Protein AF-A0A831NU25-F1 (afdb_monomer_lite)

pLDDT: mean 93.87, std 4.69, range [59.78, 98.44]

Sequence (127 aa):
LNILYNLPARLALGEVSEPAYAVDIRAGRILSASAHPGRKELTLCKVSMGRALTVITNVKGVEEGATYAISLLPPRRIGGVLSEGMFLGSEDGLLKVEKGEGELLRRVEDKYLKEVRREVLTFIRGD

Secondary structure (DSSP, 8-state):
-HHHHTHHHHHTT-S---GGGGS-EEEEEEEEEEEETTEEEEEEEEEESSSEEEEEES-S-PPTT-EEEEE-PPPEEETTEEE--EE-EETTEE-B----TT-B-S---GGGTHHHHHHHHHHHHT-

Foldseek 3Di:
DQLVVCVVVLCVLDPDPQLLSSFWKFKWAWQDWDADPQDRQKIWTFTFQVDTFTAIDSDPDDDHRFIFIWTQADWDQDRNDIHRIYFFAAPVGTHTDPDDRNDTDSDDDPRRSVVSSVRSVCVVVVD

Structure (mmCIF, N/CA/C/O backbone):
data_AF-A0A831NU25-F1
#
_entry.id   AF-A0A831NU25-F1
#
loop_
_atom_site.group_PDB
_atom_site.id
_atom_site.type_symbol
_atom_site.label_atom_id
_atom_site.label_alt_id
_atom_site.label_comp_id
_atom_site.label_asym_id
_atom_site.label_entity_id
_atom_site.label_seq_id
_atom_site.pdbx_PDB_ins_code
_atom_site.Cartn_x
_atom_site.Cartn_y
_atom_site.Cartn_z
_atom_site.occupancy
_atom_site.B_iso_or_equiv
_atom_site.auth_seq_id
_atom_site.auth_comp_id
_atom_site.auth_asym_id
_atom_site.auth_atom_id
_atom_site.pdbx_PDB_model_num
ATOM 1 N N . LEU A 1 1 ? -1.912 -14.442 -5.927 1.00 83.88 1 LEU A N 1
ATOM 2 C CA . LEU A 1 1 ? -2.011 -14.377 -7.403 1.00 83.88 1 LEU A CA 1
ATOM 3 C C . LEU A 1 1 ? -1.265 -13.174 -8.010 1.00 83.88 1 LEU A C 1
ATOM 5 O O . LEU A 1 1 ? -0.506 -13.390 -8.943 1.00 83.88 1 LEU A O 1
ATOM 9 N N . ASN A 1 2 ? -1.378 -11.956 -7.446 1.00 91.06 2 ASN A N 1
ATOM 10 C CA . ASN A 1 2 ? -0.671 -10.742 -7.919 1.00 91.06 2 ASN A CA 1
ATOM 11 C C . ASN A 1 2 ? 0.839 -10.931 -8.172 1.00 91.06 2 ASN A C 1
ATOM 13 O O . ASN A 1 2 ? 1.354 -10.500 -9.200 1.00 91.06 2 ASN A O 1
ATOM 17 N N . ILE A 1 3 ? 1.539 -11.611 -7.254 1.00 92.38 3 ILE A N 1
ATOM 18 C CA . ILE A 1 3 ? 2.972 -11.902 -7.399 1.00 92.38 3 ILE A CA 1
ATOM 19 C C . ILE A 1 3 ? 3.243 -12.662 -8.702 1.00 92.38 3 ILE A C 1
ATOM 21 O O . ILE A 1 3 ? 4.084 -12.237 -9.477 1.00 92.38 3 ILE A O 1
ATOM 25 N N . LEU A 1 4 ? 2.510 -13.727 -9.014 1.00 94.31 4 LEU A N 1
ATOM 26 C CA . LEU A 1 4 ? 2.790 -14.499 -10.227 1.00 94.31 4 LEU A CA 1
ATOM 27 C C . LEU A 1 4 ? 2.398 -13.736 -11.500 1.00 94.31 4 LEU A C 1
ATOM 29 O O . LEU A 1 4 ? 3.189 -13.676 -12.435 1.00 94.31 4 LEU A O 1
ATOM 33 N N . TYR A 1 5 ? 1.227 -13.091 -11.524 1.00 93.62 5 TYR A N 1
ATOM 34 C CA . TYR A 1 5 ? 0.764 -12.390 -12.729 1.00 93.62 5 TYR A CA 1
ATOM 35 C C . TYR A 1 5 ? 1.601 -11.170 -13.108 1.00 93.62 5 TYR A C 1
ATOM 37 O O . TYR A 1 5 ? 1.826 -10.944 -14.291 1.00 93.62 5 TYR A O 1
ATOM 45 N N . ASN A 1 6 ? 2.094 -10.405 -12.132 1.00 92.94 6 ASN A N 1
ATOM 46 C CA . ASN A 1 6 ? 2.906 -9.217 -12.414 1.00 92.94 6 ASN A CA 1
ATOM 47 C C . ASN A 1 6 ? 4.412 -9.498 -12.413 1.00 92.94 6 ASN A C 1
ATOM 49 O O . ASN A 1 6 ? 5.204 -8.568 -12.556 1.00 92.94 6 ASN A O 1
ATOM 53 N N . LEU A 1 7 ? 4.832 -10.762 -12.286 1.00 93.75 7 LEU A N 1
ATOM 54 C CA . LEU A 1 7 ? 6.247 -11.120 -12.361 1.00 93.75 7 LEU A CA 1
ATOM 55 C C . LEU A 1 7 ? 6.913 -10.644 -13.668 1.00 93.75 7 LEU A C 1
ATOM 57 O O . LEU A 1 7 ? 7.972 -10.027 -13.560 1.00 93.75 7 LEU A O 1
ATOM 61 N N . PRO A 1 8 ? 6.315 -10.801 -14.871 1.00 93.88 8 PRO A N 1
ATOM 62 C CA . PRO A 1 8 ? 6.920 -10.289 -16.103 1.00 93.88 8 PRO A CA 1
ATOM 63 C C . PRO A 1 8 ? 7.151 -8.774 -16.073 1.00 93.88 8 PRO A C 1
ATOM 65 O O . PRO A 1 8 ? 8.189 -8.302 -16.522 1.00 93.88 8 PRO A O 1
ATOM 68 N N . ALA A 1 9 ? 6.219 -8.008 -15.494 1.00 91.44 9 ALA A N 1
ATOM 69 C CA . ALA A 1 9 ? 6.351 -6.557 -15.374 1.00 91.44 9 ALA A CA 1
ATOM 70 C C . ALA A 1 9 ? 7.501 -6.149 -14.438 1.00 91.44 9 ALA A C 1
ATOM 72 O O . ALA A 1 9 ? 8.161 -5.145 -14.697 1.00 91.44 9 ALA A O 1
ATOM 73 N N . ARG A 1 10 ? 7.760 -6.929 -13.380 1.00 91.94 10 ARG A N 1
ATOM 74 C CA . ARG A 1 10 ? 8.890 -6.697 -12.465 1.00 91.94 10 ARG A CA 1
ATOM 75 C C . ARG A 1 10 ? 10.222 -7.116 -13.090 1.00 91.94 10 ARG A C 1
ATOM 77 O O . ARG A 1 10 ? 11.186 -6.370 -12.992 1.00 91.94 10 ARG A O 1
ATOM 84 N N . LEU A 1 11 ? 10.260 -8.234 -13.818 1.00 91.44 11 LEU A N 1
ATOM 85 C CA . LEU A 1 11 ? 11.446 -8.651 -14.582 1.00 91.44 11 LEU A CA 1
ATOM 86 C C . LEU A 1 11 ? 11.799 -7.660 -15.705 1.00 91.44 11 LEU A C 1
ATOM 88 O O . LEU A 1 11 ? 12.972 -7.436 -15.987 1.00 91.44 11 LEU A O 1
ATOM 92 N N . ALA A 1 12 ? 10.799 -7.008 -16.306 1.00 91.50 12 ALA A N 1
ATOM 93 C CA . ALA A 1 12 ? 10.998 -5.987 -17.336 1.00 91.50 12 ALA A CA 1
ATOM 94 C C . ALA A 1 12 ? 11.693 -4.704 -16.831 1.00 91.50 12 ALA A C 1
ATOM 96 O O . ALA A 1 12 ? 12.038 -3.847 -17.644 1.00 91.50 12 ALA A O 1
ATOM 97 N N . LEU A 1 13 ? 11.914 -4.553 -15.517 1.00 86.75 13 LEU A N 1
ATOM 98 C CA . LEU A 1 13 ? 12.735 -3.469 -14.966 1.00 86.75 13 LEU A CA 1
ATOM 99 C C . LEU A 1 13 ? 14.231 -3.628 -15.304 1.00 86.75 13 LEU A C 1
ATOM 101 O O . LEU A 1 13 ? 14.976 -2.656 -15.174 1.00 86.75 13 LEU A O 1
ATOM 105 N N . GLY A 1 14 ? 14.650 -4.805 -15.783 1.00 87.81 14 GLY A N 1
ATOM 106 C CA . GLY A 1 14 ? 16.030 -5.111 -16.155 1.00 87.81 14 GLY A CA 1
ATOM 107 C C . GLY A 1 14 ? 16.871 -5.551 -14.958 1.00 87.81 14 GLY A C 1
ATOM 108 O O . GLY A 1 14 ? 16.352 -6.108 -13.991 1.00 87.81 14 GLY A O 1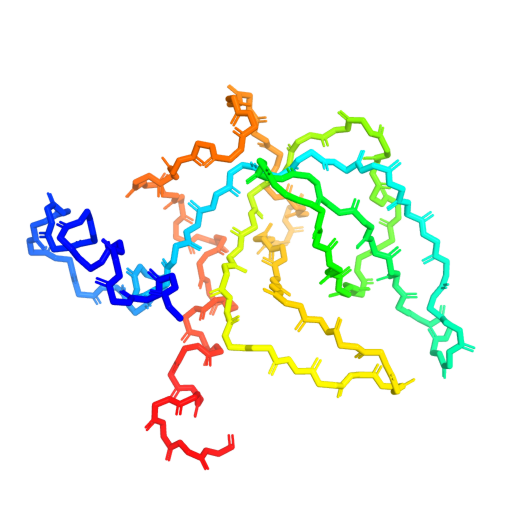
ATOM 109 N N . GLU A 1 15 ? 18.179 -5.306 -15.022 1.00 83.50 15 GLU A N 1
ATOM 110 C CA . GLU A 1 15 ? 19.111 -5.619 -13.935 1.00 83.50 15 GLU A CA 1
ATOM 111 C C . GLU A 1 15 ? 18.904 -4.668 -12.748 1.00 83.50 15 GLU A C 1
ATOM 113 O O . GLU A 1 15 ? 19.541 -3.623 -12.621 1.00 83.50 15 GLU A O 1
ATOM 118 N N . VAL A 1 16 ? 17.969 -5.031 -11.872 1.00 82.44 16 VAL A N 1
ATOM 119 C CA . VAL A 1 16 ? 17.651 -4.298 -10.646 1.00 82.44 16 VAL A CA 1
ATOM 120 C C . VAL A 1 16 ? 17.858 -5.228 -9.454 1.00 82.44 16 VAL A C 1
ATOM 122 O O . VAL A 1 16 ? 17.084 -6.155 -9.237 1.00 82.44 16 VAL A O 1
ATOM 125 N N . SER A 1 17 ? 18.896 -4.960 -8.656 1.00 84.62 17 SER A N 1
ATOM 126 C CA . SER A 1 17 ? 19.215 -5.706 -7.424 1.00 84.62 17 SER A CA 1
ATOM 127 C C . SER A 1 17 ? 18.597 -5.059 -6.175 1.00 84.62 17 SER A C 1
ATOM 129 O O . SER A 1 17 ? 19.202 -5.004 -5.108 1.00 84.62 17 SER A O 1
ATOM 131 N N . GLU A 1 18 ? 17.395 -4.500 -6.314 1.00 93.12 18 GLU A N 1
ATOM 132 C CA . GLU A 1 18 ? 16.700 -3.810 -5.229 1.00 93.12 18 GLU A CA 1
ATOM 133 C C . GLU A 1 18 ? 15.491 -4.641 -4.756 1.00 93.12 18 GLU A C 1
ATOM 135 O O . GLU A 1 18 ? 14.486 -4.712 -5.474 1.00 93.12 18 GLU A O 1
ATOM 140 N N . PRO A 1 19 ? 15.550 -5.257 -3.554 1.00 94.75 19 PRO A N 1
ATOM 141 C CA . PRO A 1 19 ? 14.486 -6.120 -3.040 1.00 94.75 19 PRO A CA 1
ATOM 142 C C . PRO A 1 19 ? 13.112 -5.452 -2.950 1.00 94.75 19 PRO A C 1
ATOM 144 O O . PRO A 1 19 ? 12.101 -6.141 -3.073 1.00 94.75 19 PRO A O 1
ATOM 147 N N . ALA A 1 20 ? 13.035 -4.130 -2.769 1.00 95.81 20 ALA A N 1
ATOM 148 C CA . ALA A 1 20 ? 11.753 -3.431 -2.715 1.00 95.81 20 ALA A CA 1
ATOM 149 C C . ALA A 1 20 ? 10.911 -3.605 -3.997 1.00 95.81 20 ALA A C 1
ATOM 151 O O . ALA A 1 20 ? 9.682 -3.597 -3.922 1.00 95.81 20 ALA A O 1
ATOM 152 N N . TYR A 1 21 ? 11.547 -3.840 -5.151 1.00 94.88 21 TYR A N 1
ATOM 153 C CA . TYR A 1 21 ? 10.860 -4.122 -6.418 1.00 94.88 21 TYR A CA 1
ATOM 154 C C . TYR A 1 21 ? 10.520 -5.605 -6.622 1.00 94.88 21 TYR A C 1
ATOM 156 O O . TYR A 1 21 ? 10.052 -5.980 -7.694 1.00 94.88 21 TYR A O 1
ATOM 164 N N . ALA A 1 22 ? 10.705 -6.469 -5.617 1.00 94.31 22 ALA A N 1
ATOM 165 C CA . ALA A 1 22 ? 10.185 -7.839 -5.651 1.00 94.31 22 ALA A CA 1
ATOM 166 C C . ALA A 1 22 ? 8.651 -7.887 -5.488 1.00 94.31 22 ALA A C 1
ATOM 168 O O . ALA A 1 22 ? 8.013 -8.880 -5.852 1.00 94.31 22 ALA A O 1
ATOM 169 N N . VAL A 1 23 ? 8.057 -6.804 -4.981 1.00 96.00 23 VAL A N 1
ATOM 170 C CA . VAL A 1 23 ? 6.611 -6.582 -4.887 1.00 96.00 23 VAL A CA 1
ATOM 171 C C . VAL A 1 23 ? 6.187 -5.424 -5.785 1.00 96.00 23 VAL A C 1
ATOM 173 O O . VAL A 1 23 ? 7.000 -4.604 -6.202 1.00 96.00 23 VA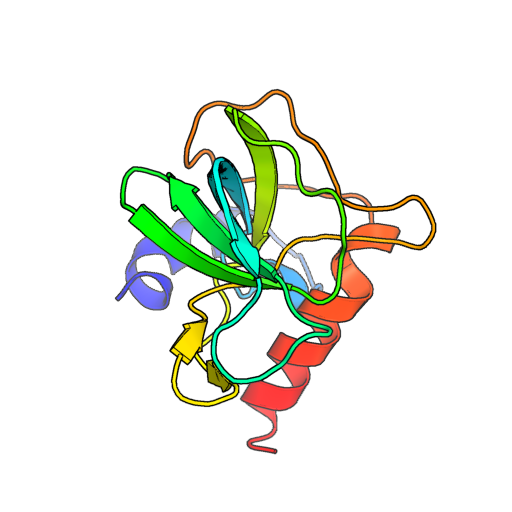L A O 1
ATOM 176 N N . ASP A 1 24 ? 4.895 -5.348 -6.094 1.00 95.81 24 ASP A N 1
ATOM 177 C CA . ASP A 1 24 ? 4.372 -4.207 -6.842 1.00 95.81 24 ASP A CA 1
ATOM 178 C C . ASP A 1 24 ? 4.285 -2.982 -5.926 1.00 95.81 24 ASP A C 1
ATOM 180 O O . ASP A 1 24 ? 3.716 -3.060 -4.834 1.00 95.81 24 ASP A O 1
ATOM 184 N N . ILE A 1 25 ? 4.771 -1.841 -6.410 1.00 96.62 25 ILE A N 1
ATOM 185 C CA . ILE A 1 25 ? 4.520 -0.524 -5.821 1.00 96.62 25 ILE A CA 1
ATOM 186 C C . ILE A 1 25 ? 3.545 0.200 -6.746 1.00 96.62 25 ILE A C 1
ATOM 188 O O . ILE A 1 25 ? 3.822 0.365 -7.934 1.00 96.62 25 ILE A O 1
ATOM 192 N N . ARG A 1 26 ? 2.382 0.596 -6.230 1.00 96.81 26 ARG A N 1
ATOM 193 C CA . ARG A 1 26 ? 1.283 1.163 -7.021 1.00 96.81 26 ARG A CA 1
ATOM 194 C C . ARG A 1 26 ? 0.741 2.449 -6.418 1.00 96.81 26 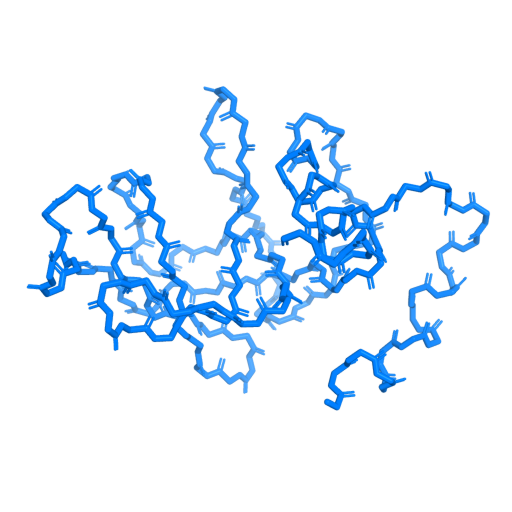ARG A C 1
ATOM 196 O O . ARG A 1 26 ? 0.844 2.672 -5.215 1.00 96.81 26 ARG A O 1
ATOM 203 N N . ALA A 1 27 ? 0.154 3.286 -7.263 1.00 97.69 27 ALA A N 1
ATOM 204 C CA . ALA A 1 27 ? -0.549 4.488 -6.842 1.00 97.69 27 ALA A CA 1
ATOM 205 C C . ALA A 1 27 ? -1.916 4.110 -6.252 1.00 97.69 27 ALA A C 1
ATOM 207 O O . ALA A 1 27 ? -2.770 3.579 -6.959 1.00 97.69 27 ALA A O 1
ATOM 208 N N . GLY A 1 28 ? -2.123 4.361 -4.962 1.00 98.06 28 GLY A N 1
ATOM 209 C CA . GLY A 1 28 ? -3.357 4.050 -4.247 1.00 98.06 28 GLY A CA 1
ATOM 210 C C . GLY A 1 28 ? -4.085 5.293 -3.773 1.00 98.06 28 GLY A C 1
ATOM 211 O O . GLY A 1 28 ? -3.519 6.098 -3.033 1.00 98.06 28 GLY A O 1
ATOM 212 N N . ARG A 1 29 ? -5.351 5.431 -4.177 1.00 98.12 29 ARG A N 1
ATOM 213 C CA . ARG A 1 29 ? -6.220 6.527 -3.746 1.00 98.12 29 ARG A CA 1
ATOM 214 C C . ARG A 1 29 ? -6.848 6.204 -2.398 1.00 98.12 29 ARG A C 1
ATOM 216 O O . ARG A 1 29 ? -7.430 5.135 -2.228 1.00 98.12 29 ARG A O 1
ATOM 223 N N . ILE A 1 30 ? -6.776 7.125 -1.447 1.00 98.06 30 ILE A N 1
ATOM 224 C CA . ILE A 1 30 ? -7.365 6.936 -0.120 1.00 98.06 30 ILE A CA 1
ATOM 225 C C . ILE A 1 30 ? -8.871 7.162 -0.201 1.00 98.06 30 ILE A C 1
ATOM 227 O O . ILE A 1 30 ? -9.327 8.253 -0.534 1.00 98.06 30 ILE A O 1
ATOM 231 N N . LEU A 1 31 ? -9.636 6.113 0.087 1.00 98.00 31 LEU A N 1
ATOM 232 C CA . LEU A 1 31 ? -11.094 6.159 0.168 1.00 98.00 31 LEU A CA 1
ATOM 233 C C . LEU A 1 31 ? -11.554 6.618 1.547 1.00 98.00 31 LEU A C 1
ATOM 235 O O . LEU A 1 31 ? -12.504 7.383 1.642 1.00 98.00 31 LEU A O 1
ATOM 239 N N . SER A 1 32 ? -10.890 6.134 2.598 1.00 97.94 32 SER A N 1
ATOM 240 C CA . SER A 1 32 ? -11.128 6.587 3.965 1.00 97.94 32 SER A CA 1
ATOM 241 C C . SER A 1 32 ? -9.925 6.343 4.870 1.00 97.94 32 SER A C 1
ATOM 243 O O . SER A 1 32 ? -9.131 5.428 4.617 1.00 97.94 32 SER A O 1
ATOM 245 N N . ALA A 1 33 ? -9.811 7.137 5.934 1.00 97.69 33 ALA A N 1
ATOM 246 C CA . ALA A 1 33 ? -8.812 6.972 6.986 1.00 97.69 33 ALA A CA 1
ATOM 247 C C . ALA A 1 33 ? -9.469 7.079 8.371 1.00 97.69 33 ALA A C 1
ATOM 249 O O . ALA A 1 33 ? -10.015 8.113 8.745 1.00 97.69 33 ALA A O 1
ATOM 250 N N . SER A 1 34 ? -9.408 6.005 9.159 1.00 96.19 34 SER A N 1
ATOM 251 C CA . SER A 1 34 ? -10.028 5.940 10.488 1.00 96.19 34 SER A CA 1
ATOM 252 C C . SER A 1 34 ? -9.073 5.372 11.533 1.00 96.19 34 SER A C 1
ATOM 254 O O . SER A 1 34 ? -8.137 4.649 11.201 1.00 96.19 34 SER A O 1
ATOM 256 N N .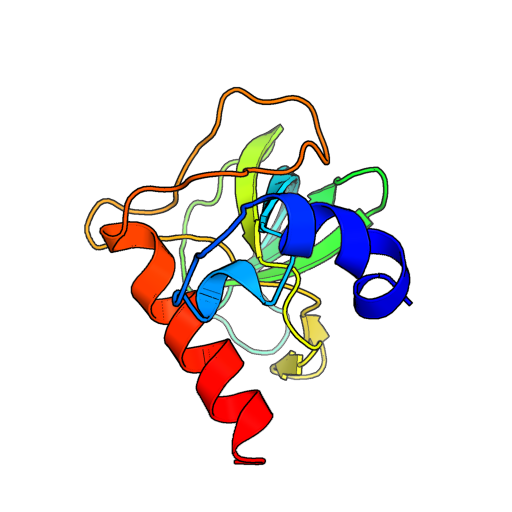 ALA A 1 35 ? -9.325 5.629 12.816 1.00 95.88 35 ALA A N 1
ATOM 257 C CA . ALA A 1 35 ? -8.568 4.987 13.890 1.00 95.88 35 ALA A CA 1
ATOM 258 C C . ALA A 1 35 ? -8.713 3.456 13.832 1.00 95.88 35 ALA A C 1
ATOM 260 O O . ALA A 1 35 ? -9.794 2.927 13.558 1.00 95.88 35 ALA A O 1
ATOM 261 N N . HIS A 1 36 ? -7.628 2.730 14.096 1.00 96.06 36 HIS A N 1
ATOM 262 C CA . HIS A 1 36 ? -7.664 1.275 14.134 1.00 96.06 36 HIS A CA 1
ATOM 263 C C . HIS A 1 36 ? -8.433 0.781 15.382 1.00 96.06 36 HIS A C 1
ATOM 265 O O . HIS A 1 36 ? -8.140 1.219 16.498 1.00 96.06 36 HIS A O 1
ATOM 271 N N . PRO A 1 37 ? -9.370 -0.181 15.247 1.00 92.50 37 PRO A N 1
ATOM 272 C CA . PRO A 1 37 ? -10.312 -0.546 16.315 1.00 92.50 37 PRO A CA 1
ATOM 273 C C . PRO A 1 37 ? -9.648 -1.114 17.579 1.00 92.50 37 PRO A C 1
ATOM 275 O O . PRO A 1 37 ? -10.172 -0.952 18.675 1.00 92.50 37 PRO A O 1
ATOM 278 N N . GLY A 1 38 ? -8.491 -1.768 17.438 1.00 91.12 38 GLY A N 1
ATOM 279 C CA . GLY A 1 38 ? -7.754 -2.374 18.555 1.00 91.12 38 GLY A CA 1
ATOM 280 C C . GLY A 1 38 ? -6.444 -1.680 18.945 1.00 91.12 38 GLY A C 1
ATOM 281 O O . GLY A 1 38 ? -5.786 -2.146 19.867 1.00 91.12 38 GLY A O 1
ATOM 282 N N . ARG A 1 39 ? -6.021 -0.621 18.235 1.00 93.19 39 ARG A N 1
ATOM 283 C CA . ARG A 1 39 ? -4.710 0.036 18.429 1.00 93.19 39 ARG A CA 1
ATOM 284 C C . ARG A 1 39 ? -4.812 1.529 18.121 1.00 93.19 39 ARG A C 1
ATOM 286 O O . ARG A 1 39 ? -4.855 1.915 16.960 1.00 93.19 39 ARG A O 1
ATOM 293 N N . LYS A 1 40 ? -4.890 2.371 19.151 1.00 89.81 40 LYS A N 1
ATOM 294 C CA . LYS A 1 40 ? -5.193 3.812 19.017 1.00 89.81 40 LYS A CA 1
ATOM 295 C C . LYS A 1 40 ? -4.096 4.609 18.302 1.00 89.81 40 LYS A C 1
ATOM 297 O O . LYS A 1 40 ? -4.341 5.715 17.833 1.00 89.81 40 LYS A O 1
ATOM 302 N N . GLU A 1 41 ? -2.890 4.065 18.253 1.00 94.19 41 GLU A N 1
ATOM 303 C CA . GLU A 1 41 ? -1.720 4.626 17.590 1.00 94.19 41 GLU A CA 1
ATOM 304 C C . GLU A 1 41 ? -1.679 4.350 16.081 1.00 94.19 41 GLU A C 1
ATOM 306 O O . GLU A 1 41 ? -0.849 4.936 15.390 1.00 94.19 41 GLU A O 1
ATOM 311 N N . LEU A 1 42 ? -2.559 3.479 15.573 1.00 96.69 42 LEU A N 1
ATOM 312 C CA . LEU A 1 42 ? -2.601 3.094 14.167 1.00 96.69 42 LEU A CA 1
ATOM 313 C C . LEU A 1 42 ? -3.828 3.663 13.453 1.00 96.69 42 LEU A C 1
ATOM 315 O O . LEU A 1 42 ? -4.928 3.752 14.003 1.00 96.69 42 LEU A O 1
ATOM 319 N N . THR A 1 43 ? -3.633 3.965 12.179 1.00 97.56 43 THR A N 1
ATOM 320 C CA . THR A 1 43 ? -4.657 4.368 11.224 1.00 97.56 43 THR A CA 1
ATOM 321 C C . THR A 1 43 ? -4.977 3.181 10.320 1.00 97.56 43 THR A C 1
ATOM 323 O O . THR A 1 43 ? -4.081 2.534 9.775 1.00 97.56 43 THR A O 1
ATOM 326 N N . LEU A 1 44 ? -6.263 2.888 10.158 1.00 97.88 44 LEU A N 1
ATOM 327 C CA . LEU A 1 44 ? -6.797 1.971 9.162 1.00 97.88 44 LEU A CA 1
ATOM 328 C C . LEU A 1 44 ? -7.220 2.793 7.947 1.00 97.88 44 LEU A C 1
ATOM 330 O O . LEU A 1 44 ? -8.141 3.604 8.034 1.00 97.88 44 LEU A O 1
ATOM 334 N N . CYS A 1 45 ? -6.571 2.552 6.813 1.00 98.44 45 CYS A N 1
ATOM 335 C CA . CYS A 1 45 ? -6.893 3.196 5.550 1.00 98.44 45 CYS A CA 1
ATOM 336 C C . CYS A 1 45 ? -7.589 2.206 4.613 1.00 98.44 45 CYS A C 1
ATOM 338 O O . CYS A 1 45 ? -7.120 1.077 4.420 1.00 98.44 45 CYS A O 1
ATOM 340 N N . LYS A 1 46 ? -8.687 2.637 3.990 1.00 98.31 46 LYS A N 1
ATOM 341 C CA . LYS A 1 46 ? -9.225 1.981 2.796 1.00 98.31 46 LYS A CA 1
ATOM 342 C C . LYS A 1 46 ? -8.617 2.640 1.572 1.00 98.31 46 LYS A C 1
ATOM 344 O O . LYS A 1 46 ? -8.686 3.856 1.426 1.00 98.31 46 LYS A O 1
ATOM 349 N N . VAL A 1 47 ? -8.015 1.838 0.704 1.00 98.25 47 VAL A N 1
ATOM 350 C CA . VAL A 1 47 ? -7.262 2.316 -0.457 1.00 98.25 47 VAL A CA 1
ATOM 351 C C . VAL A 1 47 ? -7.816 1.678 -1.720 1.00 98.25 47 VAL A C 1
ATOM 353 O O . VAL A 1 47 ? -8.013 0.467 -1.755 1.00 98.25 47 VAL A O 1
ATOM 356 N N . SER A 1 48 ? -8.058 2.475 -2.754 1.00 97.25 48 SER A N 1
ATOM 357 C CA . SER A 1 48 ? -8.471 2.006 -4.072 1.00 97.25 48 SER A CA 1
ATOM 358 C C . SER A 1 48 ? -7.270 1.923 -5.009 1.00 97.25 48 SER A C 1
ATOM 360 O O . SER A 1 48 ? -6.487 2.868 -5.107 1.00 97.25 48 SER A O 1
ATOM 362 N N . MET A 1 49 ? -7.105 0.771 -5.658 1.00 92.94 49 MET A N 1
ATOM 363 C CA . MET A 1 49 ? -6.072 0.483 -6.668 1.00 92.94 49 MET A CA 1
ATOM 364 C C . MET A 1 49 ? -6.653 -0.388 -7.794 1.00 92.94 49 MET A C 1
ATOM 366 O O . MET A 1 49 ? -6.107 -1.442 -8.119 1.00 92.94 49 MET A O 1
ATOM 370 N N . GLY A 1 50 ? -7.842 -0.035 -8.293 1.00 87.44 50 GLY A N 1
ATOM 371 C CA . GLY A 1 50 ? -8.692 -0.909 -9.118 1.00 87.44 50 GLY A CA 1
ATOM 372 C C . GLY A 1 50 ? -9.479 -1.951 -8.308 1.00 87.44 50 GLY A C 1
ATOM 373 O O . GLY A 1 50 ? -10.429 -2.551 -8.805 1.00 87.44 50 GLY A O 1
ATOM 374 N N . ARG A 1 51 ? -9.119 -2.137 -7.033 1.00 91.38 51 ARG A N 1
ATOM 375 C CA . ARG A 1 51 ? -9.923 -2.784 -5.990 1.00 91.38 51 ARG A CA 1
ATOM 376 C C . ARG A 1 51 ? -9.689 -2.088 -4.654 1.00 91.38 51 ARG A C 1
ATOM 378 O O . ARG A 1 51 ? -8.619 -1.512 -4.446 1.00 91.38 51 ARG A O 1
ATOM 385 N N . ALA A 1 52 ? -10.652 -2.203 -3.744 1.00 95.25 52 ALA A N 1
ATOM 386 C CA . ALA A 1 52 ? -10.493 -1.735 -2.376 1.00 95.25 52 ALA A CA 1
ATOM 387 C C . ALA A 1 52 ? -9.586 -2.677 -1.569 1.00 95.25 52 ALA A C 1
ATOM 389 O O . ALA A 1 52 ? -9.708 -3.902 -1.633 1.00 95.25 52 ALA A O 1
ATOM 390 N N . LEU A 1 53 ? -8.693 -2.073 -0.797 1.00 96.31 53 LEU A N 1
ATOM 391 C CA . LEU A 1 53 ? -7.667 -2.709 0.015 1.00 96.31 53 LEU A CA 1
ATOM 392 C C . LEU A 1 53 ? -7.650 -2.097 1.405 1.00 96.31 53 LEU A C 1
ATOM 394 O O . LEU A 1 53 ? -7.961 -0.917 1.572 1.00 96.31 53 LEU A O 1
ATOM 398 N N . THR A 1 54 ? -7.259 -2.889 2.398 1.00 98.12 54 THR A N 1
ATOM 399 C CA . THR A 1 54 ? -7.005 -2.367 3.746 1.00 98.12 54 THR A CA 1
ATOM 400 C C . THR A 1 54 ? -5.506 -2.198 3.949 1.00 98.12 54 THR A C 1
ATOM 402 O O . THR A 1 54 ? -4.755 -3.157 3.795 1.00 98.12 54 THR A O 1
ATOM 405 N N . VAL A 1 55 ? -5.070 -0.993 4.309 1.00 98.06 55 VAL A N 1
ATOM 406 C CA . VAL A 1 55 ? -3.671 -0.689 4.637 1.00 98.06 55 VAL A CA 1
ATOM 407 C C . VAL A 1 55 ? -3.629 -0.058 6.019 1.00 98.06 55 VAL A C 1
ATOM 409 O O . VAL A 1 55 ? -4.310 0.932 6.272 1.00 98.06 55 VAL A O 1
ATOM 412 N N . ILE A 1 56 ? -2.848 -0.642 6.921 1.00 97.69 56 ILE A N 1
ATOM 413 C CA . ILE A 1 56 ? -2.661 -0.128 8.278 1.00 97.69 56 ILE A CA 1
ATOM 414 C C . ILE A 1 56 ? -1.339 0.632 8.331 1.00 97.69 56 ILE A C 1
ATOM 416 O O . ILE A 1 56 ? -0.324 0.150 7.833 1.00 97.69 56 ILE A O 1
ATOM 420 N N . THR A 1 57 ? -1.344 1.814 8.940 1.00 96.19 57 THR A N 1
ATOM 421 C CA . THR A 1 57 ? -0.156 2.663 9.082 1.00 96.19 57 THR A CA 1
ATOM 422 C C . THR A 1 57 ? -0.100 3.300 10.464 1.00 96.19 57 THR A C 1
ATOM 424 O O . THR A 1 57 ? -1.127 3.519 11.096 1.00 96.19 57 THR A O 1
ATOM 427 N N . ASN A 1 58 ? 1.100 3.602 10.949 1.00 94.62 58 ASN A N 1
ATOM 428 C CA . ASN A 1 58 ? 1.316 4.431 12.137 1.00 94.62 58 ASN A CA 1
ATOM 429 C C . ASN A 1 58 ? 1.342 5.935 11.805 1.00 94.62 58 ASN A C 1
ATOM 431 O O . ASN A 1 58 ? 1.402 6.768 12.710 1.00 94.62 58 ASN A O 1
ATOM 435 N N . VAL A 1 59 ? 1.306 6.295 10.519 1.00 92.44 59 VAL A N 1
ATOM 436 C CA . VAL A 1 59 ? 1.259 7.690 10.090 1.00 92.44 59 VAL A CA 1
ATOM 437 C C . VAL A 1 59 ? -0.127 8.267 10.359 1.00 92.44 59 VAL A C 1
ATOM 439 O O . VAL A 1 59 ? -1.161 7.683 10.019 1.00 92.44 59 VAL A O 1
ATOM 442 N N . LYS A 1 60 ? -0.137 9.436 10.996 1.00 88.94 60 LYS A N 1
ATOM 443 C CA . LYS A 1 60 ? -1.347 10.209 11.276 1.00 88.94 60 LYS A CA 1
ATOM 444 C C . LYS A 1 60 ? -1.599 11.209 10.153 1.00 88.94 60 LYS A C 1
ATOM 446 O O . LYS A 1 60 ? -0.661 11.642 9.494 1.00 88.94 60 LYS A O 1
ATOM 451 N N . GLY A 1 61 ? -2.859 11.596 9.972 1.00 87.44 61 GLY A N 1
ATOM 452 C CA . GLY A 1 61 ? -3.228 12.632 9.003 1.00 87.44 61 GLY A CA 1
ATOM 453 C C . GLY A 1 61 ? -3.138 12.185 7.543 1.00 87.44 61 GLY A C 1
ATOM 454 O O . GLY A 1 61 ? -2.866 13.007 6.679 1.00 87.44 61 GLY A O 1
ATOM 455 N N . VAL A 1 62 ? -3.345 10.894 7.259 1.00 95.31 62 VAL A N 1
ATOM 456 C CA . VAL A 1 62 ? -3.498 10.425 5.874 1.00 95.31 62 VAL A CA 1
ATOM 457 C C . VAL A 1 62 ? -4.726 11.101 5.263 1.00 95.31 62 VAL A C 1
ATOM 459 O O . VAL A 1 62 ? -5.829 10.979 5.794 1.00 95.31 62 VAL A O 1
ATOM 462 N N . GLU A 1 63 ? -4.526 11.816 4.160 1.00 95.69 63 GLU A N 1
ATOM 463 C CA . GLU A 1 63 ? -5.569 12.612 3.513 1.00 95.69 63 GLU A CA 1
ATOM 464 C C . GLU A 1 63 ? -6.509 11.725 2.684 1.00 95.69 63 GLU A C 1
ATOM 466 O O . GLU A 1 63 ? -6.072 11.022 1.769 1.00 95.69 63 GLU A O 1
ATOM 471 N N . GLU A 1 64 ? -7.814 11.780 2.962 1.00 97.00 64 GLU A N 1
ATOM 472 C CA . GLU A 1 64 ? -8.825 11.165 2.097 1.00 97.00 64 GLU A CA 1
ATOM 473 C C . GLU A 1 64 ? -8.845 11.846 0.722 1.00 97.00 64 GLU A C 1
ATOM 475 O O . GLU A 1 64 ? -8.692 13.059 0.594 1.00 97.00 64 GLU A O 1
ATOM 480 N N . GLY A 1 65 ? -9.007 11.057 -0.338 1.00 96.50 65 GLY A N 1
ATOM 481 C CA . GLY A 1 65 ? -8.975 11.530 -1.720 1.00 96.50 65 GLY A CA 1
ATOM 482 C C . GLY A 1 65 ? -7.575 11.710 -2.311 1.00 96.50 65 GLY A C 1
ATOM 483 O O . GLY A 1 65 ? -7.462 11.706 -3.537 1.00 96.50 65 GLY A O 1
ATOM 484 N N . ALA A 1 66 ? -6.524 11.800 -1.490 1.00 97.06 66 ALA A N 1
ATOM 485 C CA . ALA A 1 66 ? -5.144 11.837 -1.965 1.00 97.06 66 ALA A CA 1
ATOM 486 C C . ALA A 1 66 ? -4.688 10.477 -2.518 1.00 97.06 66 ALA A C 1
ATOM 488 O O . ALA A 1 66 ? -5.235 9.424 -2.178 1.00 97.06 66 ALA A O 1
ATOM 489 N N . THR A 1 67 ? -3.652 10.505 -3.356 1.00 97.81 67 THR A N 1
ATOM 490 C CA . THR A 1 67 ? -3.030 9.309 -3.930 1.00 97.81 67 THR A CA 1
ATOM 491 C C . THR A 1 67 ? -1.604 9.175 -3.414 1.00 97.81 67 THR A C 1
ATOM 493 O O . THR A 1 67 ? -0.795 10.092 -3.558 1.00 97.81 67 THR A O 1
ATOM 496 N N . TYR A 1 68 ? -1.287 8.023 -2.830 1.00 97.88 68 TYR A N 1
ATOM 497 C CA . TYR A 1 68 ? 0.037 7.712 -2.292 1.00 97.88 68 TYR A CA 1
ATOM 498 C C . TYR A 1 68 ? 0.618 6.459 -2.942 1.00 97.88 68 TYR A C 1
ATOM 500 O O . TYR A 1 68 ? -0.112 5.618 -3.465 1.00 97.88 68 TYR A O 1
ATOM 508 N N . ALA A 1 69 ? 1.937 6.309 -2.889 1.00 97.75 69 ALA A N 1
ATOM 509 C CA . ALA A 1 69 ? 2.595 5.067 -3.266 1.00 97.75 69 ALA A CA 1
ATOM 510 C C . ALA A 1 69 ? 2.381 3.988 -2.188 1.00 97.75 69 ALA A C 1
ATOM 512 O O . ALA A 1 69 ? 2.704 4.188 -1.015 1.00 97.75 69 ALA A O 1
ATOM 513 N N . ILE A 1 70 ? 1.871 2.827 -2.600 1.00 98.06 70 ILE A N 1
ATOM 514 C CA . ILE A 1 70 ? 1.588 1.670 -1.746 1.00 98.06 70 ILE A CA 1
ATOM 515 C C . ILE A 1 70 ? 2.328 0.448 -2.284 1.00 98.06 70 ILE A C 1
ATOM 517 O O . ILE A 1 70 ? 2.194 0.091 -3.452 1.00 98.06 70 ILE A O 1
ATOM 521 N N . SER A 1 71 ? 3.070 -0.231 -1.418 1.00 97.56 71 SER A N 1
ATOM 522 C CA . SER A 1 71 ? 3.654 -1.542 -1.697 1.00 97.56 71 SER A CA 1
ATOM 523 C C . SER A 1 71 ? 2.659 -2.658 -1.372 1.00 97.56 71 SER A C 1
ATOM 525 O O . SER A 1 71 ? 2.063 -2.686 -0.293 1.00 97.56 71 SER A O 1
ATOM 527 N N . LEU A 1 72 ? 2.480 -3.595 -2.304 1.00 96.44 72 LEU A N 1
ATOM 528 C CA . LEU A 1 72 ? 1.636 -4.783 -2.138 1.00 96.44 72 LEU A CA 1
ATOM 529 C C . LEU A 1 72 ? 2.434 -5.928 -1.505 1.00 96.44 72 LEU A C 1
ATOM 531 O O . LEU A 1 72 ? 2.761 -6.922 -2.158 1.00 96.44 72 LEU A O 1
ATOM 535 N N . LEU A 1 73 ? 2.779 -5.747 -0.232 1.00 94.94 73 LEU A N 1
ATOM 536 C CA . LEU A 1 73 ? 3.486 -6.737 0.577 1.00 94.94 73 LEU A CA 1
ATOM 537 C C . LEU A 1 73 ? 2.605 -7.957 0.910 1.00 94.94 73 LEU A C 1
ATOM 539 O O . LEU A 1 73 ? 1.374 -7.880 0.831 1.00 94.94 73 LEU A O 1
ATOM 543 N N . PRO A 1 74 ? 3.213 -9.087 1.321 1.00 92.44 74 PRO A N 1
ATOM 544 C CA . PRO A 1 74 ? 2.479 -10.189 1.930 1.00 92.44 74 PRO A CA 1
ATOM 545 C C . PRO A 1 74 ? 1.551 -9.685 3.051 1.00 92.44 74 PRO A C 1
ATOM 547 O O . PRO A 1 74 ? 2.009 -8.932 3.917 1.00 92.44 74 PRO A O 1
ATOM 550 N N . PRO A 1 75 ? 0.260 -10.069 3.056 1.00 93.94 75 PRO A N 1
ATOM 551 C CA . PRO A 1 75 ? -0.681 -9.569 4.046 1.00 93.94 75 PRO A CA 1
ATOM 552 C C . PRO A 1 75 ? -0.285 -9.938 5.475 1.00 93.94 75 PRO A C 1
ATOM 554 O O . PRO A 1 75 ? 0.182 -11.047 5.735 1.00 93.94 75 PRO A O 1
ATOM 557 N N . ARG A 1 76 ? -0.538 -9.034 6.424 1.00 93.75 76 ARG A N 1
ATOM 558 C CA . ARG A 1 76 ? -0.269 -9.250 7.853 1.00 93.75 76 ARG A CA 1
ATOM 559 C C . ARG A 1 76 ? -1.470 -8.890 8.708 1.00 93.75 76 ARG A C 1
ATOM 561 O O . ARG A 1 76 ? -2.164 -7.911 8.442 1.00 93.75 76 ARG A O 1
ATOM 568 N N . ARG A 1 77 ? -1.708 -9.665 9.769 1.00 94.94 77 ARG A N 1
ATOM 569 C CA . ARG A 1 77 ? -2.755 -9.364 10.751 1.00 94.94 77 ARG A CA 1
ATOM 570 C C . ARG A 1 77 ? -2.189 -8.461 11.845 1.00 94.94 77 ARG A C 1
A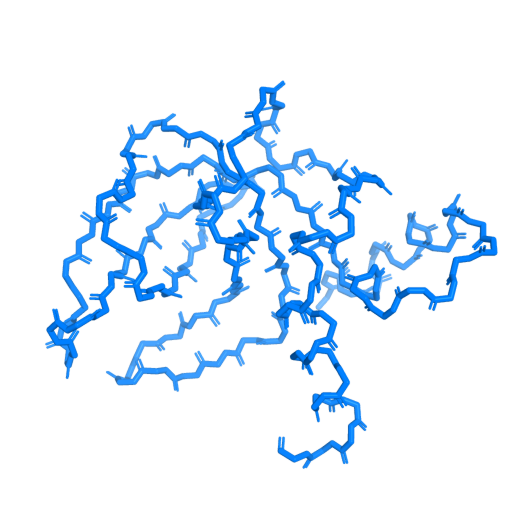TOM 572 O O . ARG A 1 77 ? -1.299 -8.865 12.583 1.00 94.94 77 ARG A O 1
ATOM 579 N N . ILE A 1 78 ? -2.736 -7.259 11.983 1.00 94.06 78 ILE A N 1
ATOM 580 C CA . ILE A 1 78 ? -2.338 -6.277 12.994 1.00 94.06 78 ILE A CA 1
ATOM 581 C C . ILE A 1 78 ? -3.569 -5.974 13.839 1.00 94.06 78 ILE A C 1
ATOM 583 O O . ILE A 1 78 ? -4.577 -5.516 13.320 1.00 94.06 78 ILE A O 1
ATOM 587 N N . GLY A 1 79 ? -3.524 -6.298 15.135 1.00 91.62 79 GLY A N 1
ATOM 588 C CA . GLY A 1 79 ? -4.638 -6.023 16.055 1.00 91.62 79 GLY A CA 1
ATOM 589 C C . GLY A 1 79 ? -5.984 -6.606 15.597 1.00 91.62 79 GLY A C 1
ATOM 590 O O . GLY A 1 79 ? -7.021 -5.986 15.800 1.00 91.62 79 GLY A O 1
ATOM 591 N N . GLY A 1 80 ? -5.964 -7.765 14.932 1.00 93.75 80 GLY A N 1
ATOM 592 C CA . GLY A 1 80 ? -7.169 -8.418 14.418 1.00 93.75 80 GLY A CA 1
ATOM 593 C C . GLY A 1 80 ? -7.626 -7.963 13.027 1.00 93.75 80 GLY A C 1
ATOM 594 O O . GLY A 1 80 ? -8.510 -8.610 12.476 1.00 93.75 80 GLY A O 1
ATOM 595 N N . VAL A 1 81 ? -7.005 -6.955 12.409 1.00 96.69 81 VAL A N 1
ATOM 596 C CA . VAL A 1 81 ? -7.329 -6.496 11.046 1.00 96.69 81 VAL A CA 1
ATOM 597 C C . VAL A 1 81 ? -6.250 -6.956 10.062 1.00 96.69 81 VAL A C 1
ATOM 599 O O . VAL A 1 81 ? -5.065 -6.954 10.387 1.00 96.69 81 VAL A O 1
ATOM 602 N N . LEU A 1 82 ? -6.650 -7.384 8.863 1.00 96.81 82 LEU A N 1
ATOM 603 C CA . LEU A 1 82 ? -5.723 -7.764 7.795 1.00 96.81 82 LEU A CA 1
ATOM 604 C C . LEU A 1 82 ? -5.250 -6.510 7.041 1.00 96.81 82 LEU A C 1
ATOM 606 O O . LEU A 1 82 ? -6.067 -5.833 6.423 1.00 96.81 82 LEU A O 1
ATOM 610 N N . SER A 1 83 ? -3.951 -6.212 7.087 1.00 97.31 83 SER A N 1
ATOM 611 C CA . SER A 1 83 ? -3.301 -5.224 6.219 1.00 97.31 83 SER A CA 1
ATOM 612 C C . SER A 1 83 ? -2.747 -5.930 4.988 1.00 97.31 83 SER A C 1
ATOM 614 O O . SER A 1 83 ? -2.033 -6.921 5.117 1.00 97.31 83 SER A O 1
ATOM 616 N N . GLU A 1 84 ? -3.063 -5.423 3.805 1.00 97.12 84 GLU A N 1
ATOM 617 C CA . GLU A 1 84 ? -2.706 -6.004 2.503 1.00 97.12 84 GLU A CA 1
ATOM 618 C C . GLU A 1 84 ? -1.598 -5.217 1.781 1.00 97.12 84 GLU A C 1
ATOM 620 O O . GLU A 1 84 ? -1.314 -5.458 0.608 1.00 97.12 84 GLU A O 1
ATOM 625 N N . GLY A 1 85 ? -0.989 -4.249 2.463 1.00 96.56 85 GLY A N 1
ATOM 626 C CA . GLY A 1 85 ? 0.091 -3.445 1.915 1.00 96.56 85 GLY A CA 1
ATOM 627 C C . GLY A 1 85 ? 0.693 -2.497 2.940 1.00 96.56 85 GLY A C 1
ATOM 628 O O . GLY A 1 85 ? 0.371 -2.557 4.131 1.00 96.56 85 GLY A O 1
ATOM 629 N N . MET A 1 86 ? 1.568 -1.621 2.453 1.00 97.12 86 MET A N 1
ATOM 630 C CA . MET A 1 86 ? 2.259 -0.614 3.253 1.00 97.12 86 MET A CA 1
ATOM 631 C C . MET A 1 86 ? 2.519 0.640 2.420 1.00 97.12 86 MET A C 1
ATOM 633 O O . MET A 1 86 ? 2.940 0.546 1.266 1.00 97.12 86 MET A O 1
ATOM 637 N N . PHE A 1 87 ? 2.284 1.808 3.012 1.00 97.94 87 PHE A N 1
ATOM 638 C CA . PHE A 1 87 ? 2.659 3.085 2.411 1.00 97.94 87 PHE A CA 1
ATOM 639 C C . PHE A 1 87 ? 4.174 3.192 2.251 1.00 97.94 87 PHE A C 1
ATOM 641 O O . PHE A 1 87 ? 4.928 2.734 3.107 1.00 97.94 87 PHE A O 1
ATOM 648 N N . LEU A 1 88 ? 4.618 3.846 1.185 1.00 97.56 88 LEU A N 1
ATOM 649 C CA . LEU A 1 88 ? 6.004 4.277 1.074 1.00 97.56 88 LEU A CA 1
ATOM 650 C C . LEU A 1 88 ? 6.165 5.620 1.790 1.00 97.56 88 LEU A C 1
ATOM 652 O O . LEU A 1 88 ? 5.397 6.553 1.549 1.00 97.56 88 LEU A O 1
ATOM 656 N N . GLY A 1 89 ? 7.162 5.711 2.666 1.00 94.81 89 GLY A N 1
ATOM 657 C CA . GLY A 1 89 ? 7.436 6.901 3.464 1.00 94.81 89 GLY A CA 1
ATOM 658 C C . GLY A 1 89 ? 8.916 7.035 3.806 1.00 94.81 89 GLY A C 1
ATOM 659 O O . GLY A 1 89 ? 9.656 6.051 3.788 1.00 94.81 89 GLY A O 1
ATOM 660 N N . SER A 1 90 ? 9.333 8.268 4.071 1.00 93.75 90 SER A N 1
ATOM 661 C CA . SER A 1 90 ? 10.663 8.638 4.558 1.00 93.75 90 SER A CA 1
ATOM 662 C C . SER A 1 90 ? 10.520 9.574 5.764 1.00 93.75 90 SER A C 1
ATOM 664 O O . SER A 1 90 ? 9.417 9.787 6.274 1.00 93.75 90 SER A O 1
ATOM 666 N N . GLU A 1 91 ? 11.628 10.163 6.211 1.00 89.56 91 GLU A N 1
ATOM 667 C CA . GLU A 1 91 ? 11.620 11.234 7.217 1.00 89.56 91 GLU A CA 1
ATOM 668 C C . GLU A 1 91 ? 10.813 12.467 6.763 1.00 89.56 91 GLU A C 1
ATOM 670 O O . GLU A 1 91 ? 10.270 13.182 7.600 1.00 89.56 91 GLU A O 1
ATOM 675 N N . ASP A 1 92 ? 10.640 12.653 5.448 1.00 87.94 92 ASP A N 1
ATOM 676 C CA . ASP A 1 92 ? 9.847 13.737 4.849 1.00 87.94 92 ASP A CA 1
ATOM 677 C C . ASP A 1 92 ? 8.333 13.437 4.825 1.00 87.94 92 ASP A C 1
ATOM 679 O O . ASP A 1 92 ? 7.538 14.249 4.351 1.00 87.94 92 ASP A O 1
ATOM 683 N N . GLY A 1 93 ? 7.917 12.256 5.293 1.00 91.88 93 GLY A N 1
ATOM 684 C CA . GLY A 1 93 ? 6.529 11.796 5.268 1.00 91.88 93 GLY A CA 1
ATOM 685 C C . GLY A 1 93 ? 6.224 10.801 4.146 1.00 91.88 93 GLY A C 1
ATOM 686 O O . GLY A 1 93 ? 7.110 10.134 3.608 1.00 91.88 93 GLY A O 1
ATOM 687 N N . LEU A 1 94 ? 4.934 10.640 3.833 1.00 96.00 94 LEU A N 1
ATOM 688 C CA . LEU A 1 94 ? 4.463 9.672 2.838 1.00 96.00 94 LEU A CA 1
ATOM 689 C C . LEU A 1 94 ? 4.704 10.166 1.411 1.00 96.00 94 LEU A C 1
ATOM 691 O O . LEU A 1 94 ? 4.497 11.338 1.103 1.00 96.00 94 LEU A O 1
ATOM 695 N N . LEU A 1 95 ? 5.044 9.243 0.512 1.00 97.00 95 LEU A N 1
ATOM 696 C CA . LEU A 1 95 ? 5.210 9.542 -0.905 1.00 97.00 95 LEU A CA 1
ATOM 697 C C . LEU A 1 95 ? 3.844 9.736 -1.582 1.00 97.00 95 LEU A C 1
ATOM 699 O O . LEU A 1 95 ? 3.183 8.768 -1.970 1.00 97.00 95 LEU A O 1
ATOM 703 N N . LYS A 1 96 ? 3.421 10.996 -1.718 1.00 96.44 96 LYS A N 1
ATOM 704 C CA . LYS A 1 96 ? 2.253 11.406 -2.514 1.00 96.44 96 LYS A CA 1
ATOM 705 C C . LYS A 1 96 ? 2.610 11.362 -4.002 1.00 96.44 96 LYS A C 1
ATOM 707 O O . LYS A 1 96 ? 3.718 11.737 -4.376 1.00 96.44 96 LYS A O 1
ATOM 712 N N . VAL A 1 97 ? 1.697 10.886 -4.848 1.00 96.19 97 VAL A N 1
ATOM 713 C CA . VAL A 1 97 ? 1.957 10.705 -6.286 1.00 96.19 97 VAL A CA 1
ATOM 714 C C . VAL A 1 97 ? 0.816 11.223 -7.151 1.00 96.19 97 VAL A C 1
ATOM 716 O O . VAL A 1 97 ? -0.355 11.013 -6.849 1.00 96.19 97 VAL A O 1
ATOM 719 N N . GLU A 1 98 ? 1.164 11.848 -8.273 1.00 92.44 98 GLU A N 1
ATOM 720 C CA . GLU A 1 98 ? 0.217 12.338 -9.283 1.00 92.44 98 GLU A CA 1
ATOM 721 C C . GLU A 1 98 ? 0.067 11.313 -10.414 1.00 92.44 98 GLU A C 1
ATOM 723 O O . GLU A 1 98 ? 0.443 11.542 -11.563 1.00 92.44 98 GLU A O 1
ATOM 728 N N . LYS A 1 99 ? -0.412 10.117 -10.063 1.00 88.88 99 LYS A N 1
ATOM 729 C CA . LYS A 1 99 ? -0.564 8.980 -10.981 1.00 88.88 99 LYS A CA 1
ATOM 730 C C . LYS A 1 99 ? -1.987 8.441 -10.982 1.00 88.88 99 LYS A C 1
ATOM 732 O O . LYS A 1 99 ? -2.740 8.661 -10.031 1.00 88.88 99 LYS A O 1
ATOM 737 N N . GLY A 1 100 ? -2.343 7.728 -12.052 1.00 88.38 100 GLY A N 1
ATOM 738 C CA . GLY A 1 100 ? -3.638 7.065 -12.152 1.00 88.38 100 GLY A CA 1
ATOM 739 C C . GLY A 1 100 ? -3.792 5.989 -11.078 1.00 88.38 100 GLY A C 1
ATOM 740 O O . GLY A 1 100 ? -2.821 5.344 -10.682 1.00 88.38 100 GLY A O 1
ATOM 741 N N . GLU A 1 101 ? -5.017 5.781 -10.603 1.00 89.94 101 GLU A N 1
ATOM 742 C CA . GLU A 1 101 ? -5.300 4.752 -9.605 1.00 89.94 101 GLU A CA 1
ATOM 743 C C . GLU A 1 101 ? -4.826 3.363 -10.080 1.00 89.94 101 GLU A C 1
ATOM 745 O O . GLU A 1 101 ? -5.158 2.912 -11.174 1.00 89.94 101 GLU A O 1
ATOM 750 N N . GLY A 1 102 ? -4.043 2.675 -9.248 1.00 91.19 102 GLY A N 1
ATOM 751 C CA . GLY A 1 102 ? -3.509 1.341 -9.519 1.00 91.19 102 GLY A CA 1
ATOM 752 C C . GLY A 1 102 ? -2.308 1.301 -10.471 1.00 91.19 102 GLY A C 1
ATOM 753 O O . GLY A 1 102 ? -1.776 0.207 -10.701 1.00 91.19 102 GLY A O 1
ATOM 754 N N . GLU A 1 103 ? -1.857 2.446 -10.996 1.00 93.88 103 GLU A N 1
ATOM 755 C CA . GLU A 1 103 ? -0.690 2.534 -11.880 1.00 93.88 103 GLU A CA 1
ATOM 756 C C . GLU A 1 103 ? 0.569 2.023 -11.168 1.00 93.88 103 GLU A C 1
ATOM 758 O O . GLU A 1 103 ? 0.787 2.302 -9.988 1.00 93.88 103 GLU A O 1
ATOM 763 N N . LEU A 1 104 ? 1.393 1.249 -11.883 1.00 92.50 104 LEU A N 1
ATOM 764 C CA . LEU A 1 104 ? 2.640 0.687 -11.364 1.00 92.50 104 LEU A CA 1
ATOM 765 C C . LEU A 1 104 ? 3.752 1.742 -11.371 1.00 92.50 104 LEU A C 1
ATOM 767 O O . LEU A 1 104 ? 4.083 2.305 -12.416 1.00 92.50 104 LEU A O 1
ATOM 771 N N . LEU A 1 105 ? 4.392 1.943 -10.224 1.00 93.06 105 LEU A N 1
ATOM 772 C CA . LEU A 1 105 ? 5.551 2.814 -10.087 1.00 93.06 105 LEU A CA 1
ATOM 773 C C . LEU A 1 105 ? 6.808 1.993 -10.365 1.00 93.06 105 LEU A C 1
ATOM 775 O O . LEU A 1 105 ? 7.213 1.151 -9.567 1.00 93.06 105 LEU A O 1
ATOM 779 N N . ARG A 1 106 ? 7.432 2.241 -11.519 1.00 88.94 106 ARG A N 1
ATOM 780 C CA . ARG A 1 106 ? 8.638 1.514 -11.950 1.00 88.94 106 ARG A CA 1
ATOM 781 C C . ARG A 1 106 ? 9.908 1.971 -11.246 1.00 88.94 106 ARG A C 1
ATOM 783 O O . ARG A 1 106 ? 10.870 1.216 -11.183 1.00 88.94 106 ARG A O 1
ATOM 790 N N . ARG A 1 107 ? 9.933 3.224 -10.791 1.00 88.00 107 ARG A N 1
ATOM 791 C CA . ARG A 1 107 ? 11.059 3.825 -10.081 1.00 88.00 107 ARG A CA 1
ATOM 792 C C . ARG A 1 107 ? 10.541 4.764 -9.009 1.00 88.00 107 ARG A C 1
ATOM 794 O O . ARG A 1 107 ? 9.643 5.562 -9.261 1.00 88.00 107 ARG A O 1
ATOM 801 N N . VAL A 1 108 ? 11.132 4.642 -7.836 1.00 93.19 108 VAL A N 1
ATOM 802 C CA . VAL A 1 108 ? 10.907 5.472 -6.661 1.00 93.19 108 VAL A CA 1
ATOM 803 C C . VAL A 1 108 ? 12.278 5.826 -6.089 1.00 93.19 108 VAL A C 1
ATOM 805 O O . VAL A 1 108 ? 13.217 5.037 -6.206 1.00 93.19 108 VAL A O 1
ATOM 808 N N . GLU A 1 109 ? 12.409 7.017 -5.508 1.00 94.06 109 GLU A N 1
ATOM 809 C CA . GLU A 1 109 ? 13.638 7.429 -4.829 1.00 94.06 109 GLU A CA 1
ATOM 810 C C . GLU A 1 109 ? 13.981 6.481 -3.671 1.00 94.06 109 GLU A C 1
ATOM 812 O O . GLU A 1 109 ? 13.107 6.075 -2.902 1.00 94.06 109 GLU A O 1
ATOM 817 N N . ASP A 1 110 ? 15.270 6.173 -3.511 1.00 93.81 110 ASP A N 1
ATOM 818 C CA . ASP A 1 110 ? 15.756 5.164 -2.560 1.00 93.81 110 ASP A CA 1
ATOM 819 C C . ASP A 1 110 ? 15.304 5.411 -1.111 1.00 93.81 110 ASP A C 1
ATOM 821 O O . ASP A 1 110 ? 14.954 4.472 -0.391 1.00 93.81 110 ASP A O 1
ATOM 825 N N . LYS A 1 111 ? 15.202 6.685 -0.708 1.00 95.12 111 LYS A N 1
ATOM 826 C CA . LYS A 1 111 ? 14.775 7.081 0.642 1.00 95.12 111 LYS A CA 1
ATOM 827 C C . LYS A 1 111 ? 13.408 6.519 1.050 1.00 95.12 111 LYS A C 1
ATOM 829 O O . LYS A 1 111 ? 13.175 6.313 2.237 1.00 95.12 111 LYS A O 1
ATOM 834 N N . TYR A 1 112 ? 12.527 6.230 0.089 1.00 96.62 112 TYR A N 1
ATOM 835 C CA . TYR A 1 112 ? 11.195 5.666 0.333 1.00 96.62 112 TYR A CA 1
ATOM 836 C C . TYR A 1 112 ? 11.154 4.129 0.288 1.00 96.62 112 TYR A C 1
ATOM 838 O O . TYR A 1 112 ? 10.131 3.529 0.622 1.00 96.62 112 TYR A O 1
ATOM 846 N N . LEU A 1 113 ? 12.240 3.473 -0.134 1.00 96.81 113 LEU A N 1
ATOM 847 C CA . LEU A 1 113 ? 12.294 2.021 -0.337 1.00 96.81 113 LEU A CA 1
ATOM 848 C C . LEU A 1 113 ? 12.778 1.253 0.896 1.00 96.81 113 LEU A C 1
ATOM 850 O O . LEU A 1 113 ? 12.537 0.051 0.992 1.00 96.81 113 LEU A O 1
ATOM 854 N N . LYS A 1 114 ? 13.424 1.930 1.854 1.00 96.31 114 LYS A N 1
ATOM 855 C CA . LYS A 1 114 ? 14.067 1.318 3.030 1.00 96.31 114 LYS A CA 1
ATOM 856 C C . LYS A 1 114 ? 13.159 0.344 3.786 1.00 96.31 114 LYS A C 1
ATOM 858 O O . LYS A 1 114 ? 13.559 -0.789 4.054 1.00 96.31 114 LYS A O 1
ATOM 863 N N . GLU A 1 115 ? 11.944 0.772 4.119 1.00 95.25 115 GLU A N 1
ATOM 864 C CA . GLU A 1 115 ? 11.000 -0.043 4.889 1.00 95.25 115 GLU A CA 1
ATOM 865 C C . GLU A 1 115 ? 10.470 -1.215 4.051 1.00 95.25 115 GLU A C 1
ATOM 867 O O . GLU A 1 115 ? 10.451 -2.348 4.520 1.00 95.25 115 GLU A O 1
ATOM 872 N N . VAL A 1 116 ? 10.122 -0.980 2.779 1.00 96.94 116 VAL A N 1
ATOM 873 C CA . VAL A 1 116 ? 9.645 -2.033 1.861 1.00 96.94 116 VAL A CA 1
ATOM 874 C C . VAL A 1 116 ? 10.712 -3.110 1.681 1.00 96.94 116 VAL A C 1
ATOM 876 O O . VAL A 1 116 ? 10.419 -4.299 1.799 1.00 96.94 116 VAL A O 1
ATOM 879 N N . ARG A 1 117 ? 11.965 -2.695 1.462 1.00 96.88 117 ARG A N 1
ATOM 880 C CA . ARG A 1 117 ? 13.131 -3.577 1.366 1.00 96.88 117 ARG A CA 1
ATOM 881 C C . ARG A 1 117 ? 13.261 -4.448 2.609 1.00 96.88 117 ARG A C 1
ATOM 883 O O . ARG A 1 117 ? 13.440 -5.657 2.482 1.00 96.88 117 ARG A O 1
ATOM 890 N N . ARG A 1 118 ? 13.150 -3.850 3.800 1.00 95.88 118 ARG A N 1
ATOM 891 C CA . ARG A 1 118 ? 13.204 -4.588 5.068 1.00 95.88 118 ARG A CA 1
ATOM 892 C C . ARG A 1 118 ? 12.110 -5.650 5.126 1.00 95.88 118 ARG A C 1
ATOM 894 O O . ARG A 1 118 ? 12.426 -6.806 5.371 1.00 95.88 118 ARG A O 1
ATOM 901 N N . GLU A 1 119 ? 10.862 -5.286 4.841 1.00 95.38 119 GLU A N 1
ATOM 902 C CA . GLU A 1 119 ? 9.737 -6.224 4.934 1.00 95.38 119 GLU A CA 1
ATOM 903 C C . GLU A 1 119 ? 9.816 -7.374 3.923 1.00 95.38 119 GLU A C 1
ATOM 905 O O . GLU A 1 119 ? 9.491 -8.514 4.262 1.00 95.38 119 GLU A O 1
ATOM 910 N N . VAL A 1 120 ? 10.288 -7.103 2.702 1.00 95.81 120 VAL A N 1
ATOM 911 C CA . VAL A 1 120 ? 10.555 -8.147 1.703 1.00 95.81 120 VAL A CA 1
ATOM 912 C C . VAL A 1 120 ? 11.645 -9.099 2.193 1.00 95.81 120 VAL A C 1
ATOM 914 O O . VAL A 1 120 ? 11.468 -10.314 2.132 1.00 95.81 120 VAL A O 1
ATOM 917 N N . LEU A 1 121 ? 12.763 -8.571 2.699 1.00 95.50 121 LEU A N 1
ATOM 918 C CA . LEU A 1 121 ? 13.871 -9.398 3.180 1.00 95.5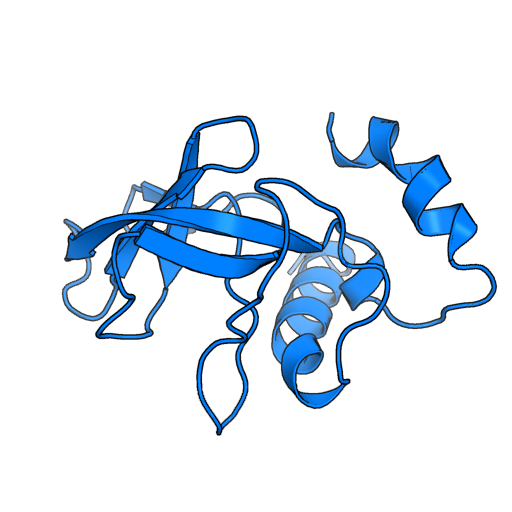0 121 LEU A CA 1
ATOM 919 C C . LEU A 1 121 ? 13.477 -10.241 4.398 1.00 95.50 121 LEU A C 1
ATOM 921 O O . LEU A 1 121 ? 13.840 -11.413 4.447 1.00 95.50 121 LEU A O 1
ATOM 925 N N . THR A 1 122 ? 12.708 -9.685 5.338 1.00 95.00 122 THR A N 1
ATOM 926 C CA . THR A 1 122 ? 12.142 -10.436 6.470 1.00 95.00 122 THR A CA 1
ATOM 927 C C . THR A 1 122 ? 11.282 -11.597 5.976 1.00 95.00 122 THR A C 1
ATOM 929 O O . THR A 1 122 ? 11.485 -12.735 6.386 1.00 95.00 122 THR A O 1
ATOM 932 N N . PHE A 1 123 ? 10.384 -11.342 5.017 1.00 93.56 123 PHE A N 1
ATOM 933 C CA . PHE A 1 123 ? 9.534 -12.391 4.454 1.00 93.56 123 PHE A CA 1
ATOM 934 C C . PHE A 1 123 ? 10.338 -13.513 3.780 1.00 93.56 123 PHE A C 1
ATOM 936 O O . PHE A 1 123 ? 10.000 -14.682 3.933 1.00 93.56 123 PHE A O 1
ATOM 943 N N . ILE A 1 124 ? 11.408 -13.173 3.054 1.00 92.75 124 ILE A N 1
ATOM 944 C CA . ILE A 1 124 ? 12.277 -14.161 2.393 1.00 92.75 124 ILE A CA 1
ATOM 945 C C . ILE A 1 124 ? 13.045 -15.011 3.414 1.00 92.75 124 ILE A C 1
ATOM 947 O O . ILE A 1 124 ? 13.266 -16.195 3.170 1.00 92.75 124 ILE A O 1
ATOM 951 N N . ARG A 1 125 ? 13.451 -14.428 4.549 1.00 93.81 125 ARG A N 1
ATOM 952 C CA . ARG A 1 125 ? 14.150 -15.151 5.625 1.00 93.81 125 ARG A CA 1
ATOM 953 C C . ARG A 1 125 ? 13.238 -16.108 6.391 1.00 93.81 125 ARG A C 1
ATOM 955 O O . ARG A 1 125 ? 13.734 -17.097 6.919 1.00 93.81 125 ARG A O 1
ATOM 962 N N . GLY A 1 126 ? 11.931 -15.847 6.395 1.00 83.19 126 GLY A N 1
ATOM 963 C CA . GLY A 1 126 ? 10.952 -16.640 7.139 1.00 83.19 126 GLY A CA 1
ATOM 964 C C . GLY A 1 126 ? 10.855 -16.273 8.623 1.00 83.19 126 GLY A C 1
ATOM 965 O O . GLY A 1 126 ? 10.390 -17.103 9.401 1.00 83.19 126 GLY A O 1
ATOM 966 N N . ASP A 1 127 ? 11.289 -15.060 8.985 1.00 59.78 127 ASP A N 1
ATOM 967 C CA . ASP A 1 127 ? 11.191 -14.483 10.337 1.00 59.78 127 ASP A CA 1
ATOM 968 C C . ASP A 1 127 ? 9.839 -13.780 10.585 1.00 59.78 127 ASP A C 1
ATOM 970 O O . ASP A 1 127 ? 9.257 -13.211 9.624 1.00 59.78 127 ASP A O 1
#

Radius of gyration: 13.98 Å; chains: 1; bounding box: 30×30×36 Å